Protein AF-A0A953X6Q4-F1 (afdb_monomer_lite)

pLDDT: mean 89.23, std 8.1, range [50.72, 96.19]

Sequence (72 aa):
MQLAAAELANSHVTLVPFDVDRDGAELRAMAEQLGERIATWPYYAPAADWIGYWLGEIERRTGEGVLIPFRV

Structure (mmCIF, N/CA/C/O backbone):
data_AF-A0A953X6Q4-F1
#
_entry.id   AF-A0A953X6Q4-F1
#
loop_
_atom_site.group_PDB
_atom_site.id
_atom_site.type_symbol
_atom_site.label_atom_id
_atom_site.label_alt_id
_atom_site.label_comp_id
_atom_site.label_asym_id
_atom_site.label_entity_id
_atom_site.label_seq_id
_atom_site.pdbx_PDB_ins_code
_atom_site.Cartn_x
_atom_site.Cartn_y
_atom_site.Cartn_z
_atom_site.occupancy
_atom_site.B_iso_or_equiv
_atom_site.auth_seq_id
_atom_site.auth_comp_id
_atom_site.auth_asym_id
_atom_site.auth_atom_id
_atom_site.pdbx_PDB_model_num
ATOM 1 N N . MET A 1 1 ? -0.586 14.519 17.631 1.00 50.72 1 MET A N 1
ATOM 2 C CA . MET A 1 1 ? -1.774 13.669 17.407 1.00 50.72 1 MET A CA 1
ATOM 3 C C . MET A 1 1 ? -1.255 12.312 16.969 1.00 50.72 1 MET A C 1
ATOM 5 O O . MET A 1 1 ? -0.556 12.275 15.969 1.00 50.72 1 MET A O 1
ATOM 9 N N . GLN A 1 2 ? -1.483 11.253 17.747 1.00 62.88 2 GLN A N 1
ATOM 10 C CA . GLN A 1 2 ? -1.049 9.898 17.392 1.00 62.88 2 GLN A CA 1
ATOM 11 C C . GLN A 1 2 ? -2.148 9.278 16.524 1.00 62.88 2 GLN A C 1
ATOM 13 O O . GLN A 1 2 ? -3.271 9.105 16.996 1.00 62.88 2 GLN A O 1
ATOM 18 N N . LEU A 1 3 ? -1.857 9.018 15.253 1.00 67.44 3 LEU A N 1
ATOM 19 C CA . LEU A 1 3 ? -2.756 8.263 14.387 1.00 67.44 3 LEU A CA 1
ATOM 20 C C . LEU A 1 3 ? -2.778 6.802 14.872 1.00 67.44 3 LEU A C 1
ATOM 22 O O . LEU A 1 3 ? -1.719 6.199 15.032 1.00 67.44 3 LEU A O 1
ATOM 26 N N . ALA A 1 4 ? -3.961 6.252 15.156 1.00 71.50 4 ALA A N 1
ATOM 27 C CA . ALA A 1 4 ? -4.128 4.866 15.597 1.00 71.50 4 ALA A CA 1
ATOM 28 C C . ALA A 1 4 ? -4.915 4.084 14.544 1.00 71.50 4 ALA A C 1
ATOM 30 O O . ALA A 1 4 ? -6.017 4.481 14.164 1.00 71.50 4 ALA A O 1
ATOM 31 N N . ALA A 1 5 ? -4.333 2.988 14.064 1.00 72.12 5 ALA A N 1
ATOM 32 C CA . ALA A 1 5 ? -4.973 2.112 13.099 1.00 72.12 5 ALA A CA 1
ATOM 33 C C . ALA A 1 5 ? -6.015 1.233 13.808 1.00 72.12 5 ALA A C 1
ATOM 35 O O . ALA A 1 5 ? -5.691 0.522 14.758 1.00 72.12 5 ALA A O 1
ATOM 36 N N . ALA A 1 6 ? -7.262 1.292 13.350 1.00 81.81 6 ALA A N 1
ATOM 37 C CA . ALA A 1 6 ? -8.352 0.445 13.820 1.00 81.81 6 ALA A CA 1
ATOM 38 C C . ALA A 1 6 ? -9.103 -0.106 12.610 1.00 81.81 6 ALA A C 1
ATOM 40 O O . ALA A 1 6 ? -9.257 0.600 11.616 1.00 81.81 6 ALA A O 1
ATOM 41 N N . GLU A 1 7 ? -9.564 -1.350 12.695 1.00 85.56 7 GLU A N 1
ATOM 42 C CA . GLU A 1 7 ? -10.452 -1.920 11.683 1.00 85.56 7 GLU A CA 1
ATOM 43 C C . GLU A 1 7 ? -11.768 -1.129 11.628 1.00 85.56 7 GLU A C 1
ATOM 45 O O . GLU A 1 7 ? -12.346 -0.794 12.666 1.00 85.56 7 GLU A O 1
ATOM 50 N N . LEU A 1 8 ? -12.239 -0.828 10.416 1.00 87.38 8 LEU A N 1
ATOM 51 C CA . LEU A 1 8 ? -13.504 -0.132 10.178 1.00 87.38 8 LEU A CA 1
ATOM 52 C C . LEU A 1 8 ? -14.409 -1.027 9.330 1.00 87.38 8 LEU A C 1
ATOM 54 O O . LEU A 1 8 ? -14.107 -1.267 8.166 1.00 87.38 8 LEU A O 1
ATOM 58 N N . ALA A 1 9 ? -15.527 -1.502 9.877 1.00 92.44 9 ALA A N 1
ATOM 59 C CA . ALA A 1 9 ? -16.394 -2.464 9.192 1.00 92.44 9 ALA A CA 1
ATOM 60 C C . ALA A 1 9 ? -17.861 -2.013 9.116 1.00 92.44 9 ALA A C 1
ATOM 62 O O . ALA A 1 9 ? -18.377 -1.349 10.018 1.00 92.44 9 ALA A O 1
ATOM 63 N N . ASN A 1 10 ? -18.549 -2.415 8.044 1.00 91.88 10 ASN A N 1
ATOM 64 C CA . ASN A 1 10 ? -20.007 -2.379 7.915 1.00 91.88 10 ASN A CA 1
ATOM 65 C C . ASN A 1 10 ? -20.533 -3.663 7.235 1.00 91.88 10 ASN A C 1
ATOM 67 O O . ASN A 1 10 ? -19.791 -4.619 7.038 1.00 91.88 10 ASN A O 1
ATOM 71 N N . SER A 1 11 ? -21.819 -3.704 6.867 1.00 95.00 11 SER A N 1
ATOM 72 C CA . SER A 1 11 ? -22.455 -4.880 6.243 1.00 95.00 11 SER A CA 1
ATOM 73 C C . SER A 1 11 ? -21.955 -5.237 4.835 1.00 95.00 11 SER A C 1
ATOM 75 O O . SER A 1 11 ? -22.341 -6.275 4.305 1.00 95.00 11 SER A O 1
ATOM 77 N N . HIS A 1 12 ? -21.152 -4.382 4.208 1.00 93.81 12 HIS A N 1
ATOM 78 C CA . HIS A 1 12 ? -20.709 -4.510 2.820 1.00 93.81 12 HIS A CA 1
ATOM 79 C C . HIS A 1 12 ? -19.190 -4.468 2.656 1.00 93.81 12 HIS A C 1
ATOM 81 O O . HIS A 1 12 ? -18.688 -4.976 1.657 1.00 93.81 12 HIS A O 1
ATOM 87 N N . VAL A 1 13 ? -18.465 -3.843 3.585 1.00 94.00 13 VAL A N 1
ATOM 88 C CA . VAL A 1 13 ? -17.023 -3.625 3.469 1.00 94.00 13 VAL A CA 1
ATOM 89 C C . VAL A 1 13 ? -16.349 -3.648 4.836 1.00 94.00 13 VAL A C 1
ATOM 91 O O . VAL A 1 13 ? -16.891 -3.124 5.813 1.00 94.00 13 VAL A O 1
ATOM 94 N N . THR A 1 14 ? -15.140 -4.201 4.867 1.00 93.94 14 THR A N 1
ATOM 95 C CA . THR A 1 14 ? -14.215 -4.112 5.995 1.00 93.94 14 THR A CA 1
ATOM 96 C C . THR A 1 14 ? -12.947 -3.429 5.514 1.00 93.94 14 THR A C 1
ATOM 98 O O . THR A 1 14 ? -12.359 -3.843 4.526 1.00 93.94 14 THR A O 1
ATOM 101 N N . LEU A 1 15 ? -12.533 -2.375 6.205 1.00 93.88 15 LEU A N 1
ATOM 102 C CA . LEU A 1 15 ? -11.247 -1.724 6.016 1.00 93.88 15 LEU A CA 1
ATOM 103 C C . LEU A 1 15 ? -10.310 -2.202 7.115 1.0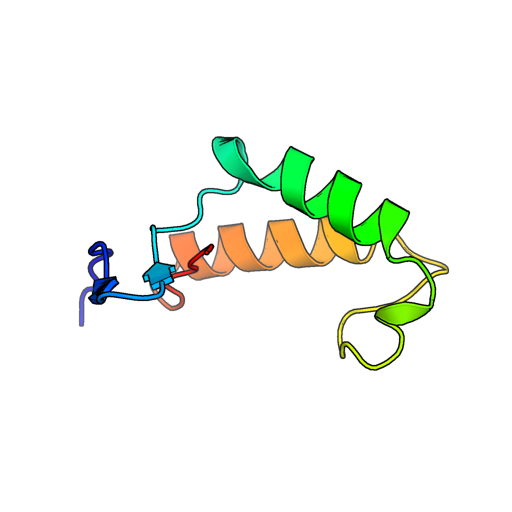0 93.88 15 LEU A C 1
ATOM 105 O O . LEU A 1 15 ? -10.501 -1.881 8.291 1.00 93.88 15 LEU A O 1
ATOM 109 N N . VAL A 1 16 ? -9.286 -2.946 6.724 1.00 93.31 16 VAL A N 1
ATOM 110 C CA . VAL A 1 16 ? -8.220 -3.409 7.615 1.00 93.31 16 VAL A CA 1
ATOM 111 C C . VAL A 1 16 ? -6.951 -2.593 7.373 1.00 93.31 16 VAL A C 1
ATOM 113 O O . VAL A 1 16 ? -6.669 -2.239 6.222 1.00 93.31 16 VAL A O 1
ATOM 116 N N . PRO A 1 17 ? -6.177 -2.267 8.426 1.00 93.69 17 PRO A N 1
ATOM 117 C CA . PRO A 1 17 ? -4.903 -1.577 8.270 1.00 93.69 17 PRO A CA 1
ATOM 118 C C . PRO A 1 17 ? -4.001 -2.314 7.282 1.00 93.69 17 PRO A C 1
ATOM 120 O O . PRO A 1 17 ? -3.752 -3.512 7.441 1.00 93.69 17 PRO A O 1
ATOM 123 N N . PHE A 1 18 ? -3.542 -1.591 6.266 1.00 94.81 18 PHE A N 1
ATOM 124 C CA . PHE A 1 18 ? -2.641 -2.118 5.252 1.00 94.81 18 PHE A CA 1
ATOM 125 C C . PHE A 1 18 ? -1.221 -2.186 5.808 1.00 94.81 18 PHE A C 1
ATOM 127 O O . PHE A 1 18 ? -0.759 -1.261 6.475 1.00 94.81 18 PHE A O 1
ATOM 134 N N . ASP A 1 19 ? -0.537 -3.277 5.504 1.00 92.75 19 ASP A N 1
ATOM 135 C CA . ASP A 1 19 ? 0.835 -3.536 5.912 1.00 92.75 19 ASP A CA 1
ATOM 136 C C . ASP A 1 19 ? 1.658 -3.881 4.667 1.00 92.75 19 ASP A C 1
ATOM 138 O O . ASP A 1 19 ? 1.278 -4.757 3.893 1.00 92.75 19 ASP A O 1
ATOM 142 N N . VAL A 1 20 ? 2.753 -3.152 4.432 1.00 94.56 20 VAL A N 1
ATOM 143 C CA . VAL A 1 20 ? 3.542 -3.279 3.193 1.00 94.56 20 VAL A CA 1
ATOM 144 C C . VAL A 1 20 ? 4.190 -4.660 3.088 1.00 94.56 20 VAL A C 1
ATOM 146 O O . VAL A 1 20 ? 4.160 -5.253 2.009 1.00 94.56 20 VAL A O 1
ATOM 149 N N . ASP A 1 21 ? 4.705 -5.194 4.196 1.00 94.00 21 ASP A N 1
ATOM 150 C CA . ASP A 1 21 ? 5.371 -6.498 4.228 1.00 94.00 21 ASP A CA 1
ATOM 151 C C . ASP A 1 21 ? 4.381 -7.642 3.979 1.00 94.00 21 ASP A C 1
ATOM 153 O O . ASP A 1 21 ? 4.684 -8.603 3.268 1.00 94.00 21 ASP A O 1
ATOM 157 N N 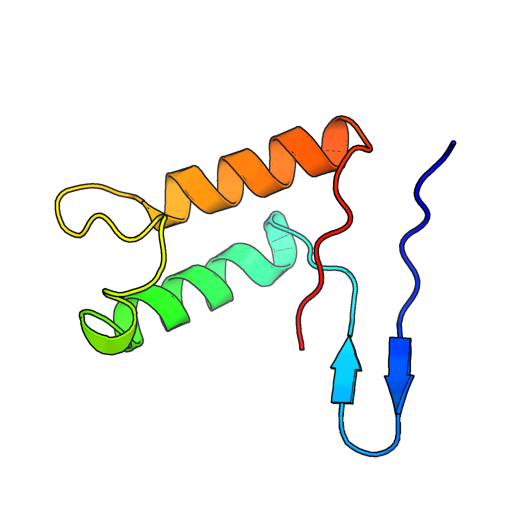. ARG A 1 22 ? 3.175 -7.538 4.544 1.00 95.00 22 ARG A N 1
ATOM 158 C CA . ARG A 1 22 ? 2.122 -8.552 4.433 1.00 95.00 22 ARG A CA 1
ATOM 159 C C . ARG A 1 22 ? 1.344 -8.468 3.122 1.00 95.00 22 ARG A C 1
ATOM 161 O O . ARG A 1 22 ? 1.070 -9.498 2.514 1.00 95.00 22 ARG A O 1
ATOM 168 N N . ASP A 1 23 ? 0.943 -7.265 2.717 1.00 96.00 23 ASP A N 1
ATOM 169 C CA . ASP A 1 23 ? -0.061 -7.036 1.670 1.00 96.00 23 ASP A CA 1
ATOM 170 C C . ASP A 1 23 ? 0.559 -6.511 0.352 1.00 96.00 23 ASP A C 1
ATOM 172 O O . ASP A 1 23 ? -0.084 -6.531 -0.702 1.00 96.00 23 ASP A O 1
ATOM 176 N N . GLY A 1 24 ? 1.813 -6.042 0.368 1.00 95.62 24 GLY A N 1
ATOM 177 C CA . GLY A 1 24 ? 2.439 -5.367 -0.776 1.00 95.62 24 GLY A CA 1
ATOM 178 C C . GLY A 1 24 ? 2.590 -6.243 -2.024 1.00 95.62 24 GLY A C 1
ATOM 179 O O . GLY A 1 24 ? 2.398 -5.764 -3.144 1.00 95.62 24 GLY A O 1
ATOM 180 N N . ALA A 1 25 ? 2.873 -7.537 -1.847 1.00 95.75 25 ALA A N 1
ATOM 181 C CA . ALA A 1 25 ? 2.995 -8.483 -2.958 1.00 95.75 25 ALA A CA 1
ATOM 182 C C . ALA A 1 25 ? 1.663 -8.684 -3.703 1.00 95.75 25 ALA A C 1
ATOM 184 O O . ALA A 1 25 ? 1.642 -8.730 -4.934 1.00 95.75 25 ALA A O 1
ATOM 185 N N . GLU A 1 26 ? 0.549 -8.754 -2.971 1.00 95.00 26 GLU A N 1
ATOM 186 C CA . GLU A 1 26 ? -0.789 -8.887 -3.555 1.00 95.00 26 GLU A CA 1
ATOM 187 C C . GLU A 1 26 ? -1.182 -7.619 -4.323 1.00 95.00 26 GLU A C 1
ATOM 189 O O . GLU A 1 26 ? -1.638 -7.698 -5.466 1.00 95.00 26 GLU A O 1
ATOM 194 N N . LEU A 1 27 ? -0.921 -6.441 -3.745 1.00 92.88 27 LEU A N 1
ATOM 195 C CA . LEU A 1 27 ? -1.167 -5.164 -4.414 1.00 92.88 27 LEU A CA 1
ATOM 196 C C . LEU A 1 27 ? -0.362 -5.041 -5.718 1.00 92.88 27 LEU A C 1
ATOM 198 O O . LEU A 1 27 ? -0.894 -4.574 -6.728 1.00 92.88 27 LEU A O 1
ATOM 202 N N . ARG A 1 28 ? 0.898 -5.495 -5.724 1.00 93.06 28 ARG A N 1
ATOM 203 C CA . ARG A 1 28 ? 1.728 -5.526 -6.936 1.00 93.06 28 ARG A CA 1
ATOM 204 C C . ARG A 1 28 ? 1.137 -6.437 -8.007 1.00 93.06 28 ARG A C 1
ATOM 206 O O . ARG A 1 28 ? 0.977 -5.998 -9.144 1.00 93.06 28 ARG A O 1
ATOM 213 N N . ALA A 1 29 ? 0.757 -7.659 -7.642 1.00 94.38 29 ALA A N 1
ATOM 214 C CA . ALA A 1 29 ? 0.137 -8.596 -8.574 1.00 94.38 29 ALA A CA 1
ATOM 215 C C . ALA A 1 29 ? -1.164 -8.027 -9.170 1.00 94.38 29 ALA A C 1
ATOM 217 O O . ALA A 1 29 ? -1.385 -8.113 -10.378 1.00 94.38 29 ALA A O 1
ATOM 218 N N . MET A 1 30 ? -1.999 -7.379 -8.351 1.00 91.19 30 MET A N 1
ATOM 219 C CA . MET A 1 30 ? -3.214 -6.712 -8.823 1.00 91.19 30 MET A CA 1
ATOM 220 C C . MET A 1 30 ? -2.893 -5.565 -9.793 1.00 91.19 30 MET A C 1
ATOM 222 O O . MET A 1 30 ? -3.539 -5.439 -10.833 1.00 91.19 30 MET A O 1
ATOM 226 N N . ALA A 1 31 ? -1.897 -4.732 -9.485 1.00 89.75 31 ALA A N 1
ATOM 227 C CA . ALA A 1 31 ? -1.478 -3.631 -10.351 1.00 89.75 31 ALA A CA 1
ATOM 228 C C . ALA A 1 31 ? -1.000 -4.130 -11.727 1.00 89.75 31 ALA A C 1
ATOM 230 O O . ALA A 1 31 ? -1.376 -3.565 -12.756 1.00 89.75 31 ALA A O 1
ATOM 231 N N . GLU A 1 32 ? -0.231 -5.220 -11.752 1.00 89.50 32 GLU A N 1
ATOM 232 C CA . GLU A 1 32 ? 0.233 -5.872 -12.980 1.00 89.50 32 GLU A CA 1
ATOM 233 C C . GLU A 1 32 ? -0.934 -6.464 -13.789 1.00 89.50 32 GLU A C 1
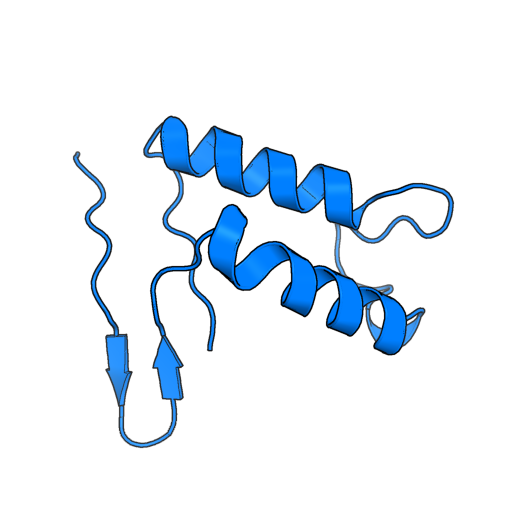ATOM 235 O O . GLU A 1 32 ? -0.993 -6.287 -15.005 1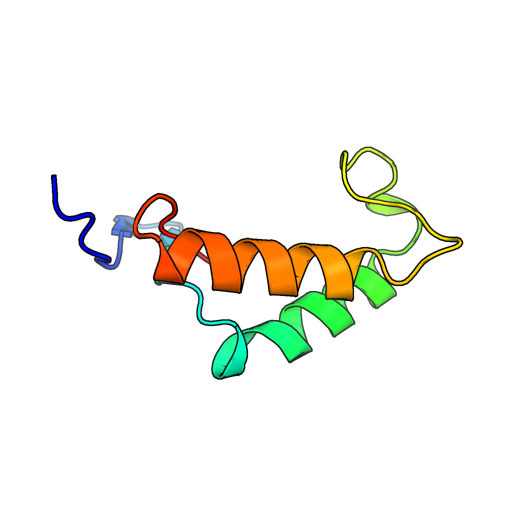.00 89.50 32 GLU A O 1
ATOM 240 N N . GLN A 1 33 ? -1.910 -7.094 -13.125 1.00 91.31 33 GLN A N 1
ATOM 241 C CA . GLN A 1 33 ? -3.115 -7.627 -13.774 1.00 91.31 33 GLN A CA 1
ATOM 242 C C . GLN A 1 33 ? -4.029 -6.538 -14.348 1.00 91.31 33 GLN A C 1
ATOM 244 O O . GLN A 1 33 ? -4.678 -6.743 -15.376 1.00 91.31 33 GLN A O 1
ATOM 249 N N . LEU A 1 34 ? -4.124 -5.391 -13.676 1.00 87.75 34 LEU A N 1
ATOM 250 C CA . LEU A 1 34 ? -4.955 -4.279 -14.127 1.00 87.75 34 LEU A CA 1
ATOM 251 C C . LEU A 1 34 ? -4.336 -3.549 -15.324 1.00 87.75 34 LEU A C 1
ATOM 253 O O . LEU A 1 34 ? -5.082 -3.076 -16.184 1.00 87.75 34 LEU A O 1
ATOM 257 N N . GLY A 1 35 ? -3.004 -3.483 -15.405 1.00 84.38 35 GLY A N 1
ATOM 258 C CA . GLY A 1 35 ? -2.290 -2.899 -16.538 1.00 84.38 35 GLY A CA 1
ATOM 259 C C . GLY A 1 35 ? -2.771 -1.481 -16.857 1.00 84.38 35 GLY A C 1
ATOM 260 O O . GLY A 1 35 ? -2.827 -0.617 -15.989 1.00 84.38 35 GLY A O 1
ATOM 261 N N . GLU A 1 36 ? -3.164 -1.231 -18.104 1.00 86.06 36 GLU A N 1
ATOM 262 C CA . GLU A 1 36 ? -3.635 0.090 -18.552 1.00 86.06 36 GLU A CA 1
ATOM 263 C C . GLU A 1 36 ? -4.983 0.515 -17.944 1.00 86.06 36 GLU A C 1
ATOM 265 O O . GLU A 1 36 ? -5.342 1.690 -17.993 1.00 86.06 36 GLU A O 1
ATOM 270 N N . ARG A 1 37 ? -5.742 -0.398 -17.316 1.00 86.19 37 ARG A N 1
ATOM 271 C CA . ARG A 1 37 ? -7.043 -0.061 -16.702 1.00 86.19 37 ARG A CA 1
ATOM 272 C C . ARG A 1 37 ? -6.916 0.938 -15.553 1.00 86.19 37 ARG A C 1
ATOM 274 O O . ARG A 1 37 ? -7.898 1.588 -15.209 1.00 86.19 37 ARG A O 1
ATOM 281 N N . ILE A 1 38 ? -5.726 1.053 -14.968 1.00 86.06 38 ILE A N 1
ATOM 282 C CA . ILE A 1 38 ? -5.403 2.007 -13.903 1.00 86.06 38 ILE A CA 1
ATOM 283 C C . ILE A 1 38 ? -4.634 3.229 -14.421 1.00 86.06 38 ILE A C 1
ATOM 285 O O . ILE A 1 38 ? -4.077 3.971 -13.620 1.00 86.06 38 ILE A O 1
ATOM 289 N N . ALA A 1 39 ? -4.630 3.491 -15.735 1.00 82.88 39 ALA A N 1
ATOM 290 C CA . ALA A 1 39 ? -3.886 4.606 -16.327 1.00 82.88 39 ALA A CA 1
ATOM 291 C C . ALA A 1 39 ? -4.298 5.998 -15.816 1.00 82.88 39 ALA A C 1
ATOM 293 O O . ALA A 1 39 ? -3.534 6.951 -15.930 1.00 82.88 39 ALA A O 1
ATOM 294 N N . THR A 1 40 ? -5.489 6.129 -15.227 1.00 85.81 40 THR A N 1
ATOM 295 C CA . THR A 1 40 ? -5.950 7.369 -14.584 1.00 85.81 40 THR A CA 1
ATOM 296 C C . THR A 1 40 ? -5.421 7.550 -13.161 1.00 85.81 40 THR A C 1
ATOM 298 O O . THR A 1 40 ? -5.687 8.577 -12.537 1.00 85.81 40 THR A O 1
ATOM 301 N N . TRP A 1 41 ? -4.729 6.557 -12.599 1.00 84.81 41 TRP A N 1
ATOM 302 C CA . TRP A 1 41 ? -4.178 6.654 -11.255 1.00 84.81 41 TRP A CA 1
ATOM 303 C C . TRP A 1 41 ? -2.945 7.577 -11.270 1.00 84.81 41 TRP A C 1
ATOM 305 O O . TRP A 1 41 ? -2.048 7.345 -12.076 1.00 84.81 41 TRP A O 1
ATOM 315 N N . PRO A 1 42 ? -2.839 8.607 -10.400 1.00 81.38 42 PRO A N 1
ATOM 316 C CA . PRO A 1 42 ? -1.790 9.629 -10.514 1.00 81.38 42 PRO A CA 1
ATOM 317 C C . PRO A 1 42 ? -0.352 9.120 -10.395 1.00 81.38 42 PRO A C 1
ATOM 319 O O . PRO A 1 42 ? 0.570 9.806 -10.824 1.00 81.38 42 PRO A O 1
ATOM 322 N N . TYR A 1 43 ? -0.159 7.941 -9.802 1.00 79.50 43 TYR A N 1
ATOM 323 C CA . TYR A 1 43 ? 1.151 7.309 -9.673 1.00 79.50 43 TYR A CA 1
ATOM 324 C C . TYR A 1 43 ? 1.464 6.350 -10.819 1.00 79.50 43 TYR A C 1
ATOM 326 O O . TYR A 1 43 ? 2.599 5.909 -10.915 1.00 79.50 43 TYR A O 1
ATOM 334 N N . TYR A 1 44 ? 0.507 6.020 -11.689 1.00 85.56 44 TYR A N 1
ATOM 335 C CA . TYR A 1 44 ? 0.737 5.079 -12.776 1.00 85.56 44 TYR A CA 1
ATOM 336 C C . TYR A 1 44 ? 1.754 5.641 -13.776 1.00 85.56 44 TYR A C 1
ATOM 338 O O . TYR A 1 44 ? 1.497 6.623 -14.471 1.00 85.56 44 TYR A O 1
ATOM 346 N N . ALA A 1 45 ? 2.910 4.987 -13.865 1.00 85.69 45 ALA A N 1
ATOM 347 C CA . ALA A 1 45 ? 3.953 5.312 -14.827 1.00 85.69 45 ALA A CA 1
ATOM 348 C C . ALA A 1 45 ? 4.487 4.009 -15.441 1.00 85.69 45 ALA A C 1
ATOM 350 O O . ALA A 1 45 ? 5.411 3.414 -14.894 1.00 85.69 45 ALA A O 1
ATOM 351 N N . PRO A 1 46 ? 3.938 3.539 -16.576 1.00 82.38 46 PRO A N 1
ATOM 352 C CA . PRO A 1 46 ? 4.205 2.193 -17.097 1.00 82.38 46 PRO A CA 1
ATOM 353 C C . PRO A 1 46 ? 5.662 1.964 -17.523 1.00 82.38 46 PRO A C 1
ATOM 355 O O . PRO A 1 46 ? 6.101 0.825 -17.628 1.00 82.38 46 PRO A O 1
ATOM 358 N N . ALA A 1 47 ? 6.423 3.038 -17.751 1.00 83.44 47 ALA A N 1
ATOM 359 C CA . ALA A 1 47 ? 7.850 2.981 -18.067 1.00 83.44 47 ALA A CA 1
ATOM 360 C C . ALA A 1 47 ? 8.763 2.876 -16.823 1.00 83.44 47 ALA A C 1
ATOM 362 O O . ALA A 1 47 ? 9.983 2.847 -16.972 1.00 83.44 47 ALA A O 1
ATOM 363 N N . ALA A 1 48 ? 8.204 2.850 -15.609 1.00 86.88 48 ALA A N 1
ATOM 364 C CA . ALA A 1 48 ? 8.933 2.806 -14.342 1.00 86.88 48 ALA A CA 1
ATOM 365 C C . ALA A 1 48 ? 8.304 1.796 -13.364 1.00 86.88 48 ALA A C 1
ATOM 367 O O . ALA A 1 48 ? 7.138 1.430 -13.509 1.00 86.88 48 ALA A O 1
ATOM 368 N N . ASP A 1 49 ? 9.045 1.377 -12.327 1.00 89.31 49 ASP A N 1
ATOM 369 C CA . ASP A 1 49 ? 8.468 0.613 -11.205 1.00 89.31 49 ASP A CA 1
ATOM 370 C C . ASP A 1 49 ? 7.685 1.537 -10.265 1.00 89.31 49 ASP A C 1
ATOM 372 O O . ASP A 1 49 ? 8.076 1.849 -9.137 1.00 89.31 49 ASP A O 1
ATOM 376 N N . TRP A 1 50 ? 6.571 2.033 -10.781 1.00 90.12 50 TRP A N 1
ATOM 377 C CA . TRP A 1 50 ? 5.734 2.992 -10.090 1.00 90.12 50 TRP A CA 1
ATOM 378 C C . TRP A 1 50 ? 5.037 2.395 -8.862 1.00 90.12 50 TRP A C 1
ATOM 380 O O . TRP A 1 50 ? 4.803 3.106 -7.884 1.00 90.12 50 TRP A O 1
ATOM 390 N N . ILE A 1 51 ? 4.746 1.088 -8.878 1.00 92.88 51 ILE A N 1
ATOM 391 C CA . ILE A 1 51 ? 4.123 0.403 -7.744 1.00 92.88 51 ILE A CA 1
ATOM 392 C C . ILE A 1 51 ? 5.125 0.182 -6.609 1.00 92.88 51 ILE A C 1
ATOM 394 O O . ILE A 1 51 ? 4.774 0.385 -5.449 1.00 92.88 51 ILE A O 1
ATOM 398 N N . GLY A 1 52 ? 6.384 -0.140 -6.928 1.00 93.06 52 GLY A N 1
ATOM 399 C CA . GLY A 1 52 ? 7.464 -0.181 -5.944 1.00 93.06 52 GLY A CA 1
ATOM 400 C C . GLY A 1 52 ? 7.691 1.182 -5.284 1.00 93.06 52 GLY A C 1
ATOM 401 O 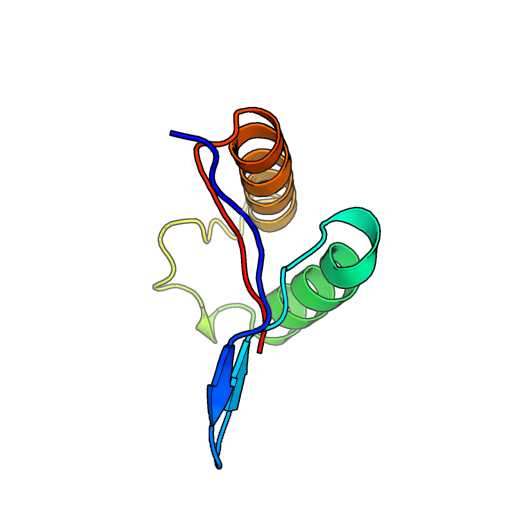O . GLY A 1 52 ? 7.763 1.268 -4.060 1.00 93.06 52 GLY A O 1
ATOM 402 N N . TYR A 1 53 ? 7.712 2.261 -6.077 1.00 92.25 53 TYR A N 1
ATOM 403 C CA . TYR A 1 53 ? 7.787 3.627 -5.545 1.00 92.25 53 TYR A CA 1
ATOM 404 C C . TYR A 1 53 ? 6.613 3.948 -4.607 1.00 92.25 53 TYR A C 1
ATOM 406 O O . TYR A 1 53 ? 6.813 4.473 -3.513 1.00 92.25 53 TYR A O 1
ATOM 414 N N . TRP A 1 54 ? 5.389 3.605 -5.013 1.00 92.50 54 TRP A N 1
ATOM 415 C CA . TRP A 1 54 ? 4.193 3.848 -4.212 1.00 92.50 54 TRP A CA 1
ATOM 416 C C . TRP A 1 54 ? 4.197 3.079 -2.882 1.00 92.50 54 TRP A C 1
ATOM 418 O O . TRP A 1 54 ? 3.884 3.660 -1.844 1.00 92.50 54 TRP A O 1
ATOM 428 N N . LEU A 1 55 ? 4.604 1.805 -2.891 1.00 95.31 55 LEU A N 1
ATOM 429 C CA . LEU A 1 55 ? 4.756 0.998 -1.675 1.00 95.31 55 LEU A CA 1
ATOM 430 C C . LEU A 1 55 ? 5.783 1.608 -0.711 1.00 95.31 55 LEU A C 1
ATOM 432 O O . LEU A 1 55 ? 5.496 1.734 0.479 1.00 95.31 55 LEU A O 1
ATOM 436 N N . GLY A 1 56 ? 6.930 2.064 -1.225 1.00 95.62 56 GLY A N 1
ATOM 437 C CA . GLY A 1 56 ? 7.943 2.744 -0.410 1.00 95.62 56 GLY A CA 1
ATOM 438 C C . GLY A 1 56 ? 7.440 4.060 0.197 1.00 95.62 56 GLY A C 1
ATOM 439 O O . GLY A 1 56 ? 7.755 4.386 1.341 1.00 95.62 56 GLY A O 1
ATOM 440 N N . GLU A 1 57 ? 6.605 4.807 -0.529 1.00 94.81 57 GLU A N 1
ATOM 441 C CA . GLU A 1 57 ? 6.003 6.037 -0.008 1.00 94.81 57 GLU A CA 1
ATOM 442 C C . GLU A 1 57 ? 4.949 5.759 1.076 1.00 94.81 57 GLU A C 1
ATOM 444 O O . GLU A 1 57 ? 4.869 6.504 2.057 1.00 94.81 57 GLU A O 1
ATOM 449 N N . ILE A 1 58 ? 4.172 4.675 0.944 1.00 94.38 58 ILE A N 1
ATOM 450 C CA . ILE A 1 58 ? 3.264 4.217 2.004 1.00 94.38 58 ILE A CA 1
ATOM 451 C C . ILE A 1 58 ? 4.060 3.881 3.265 1.00 94.38 58 ILE A C 1
ATOM 453 O O . ILE A 1 58 ? 3.711 4.373 4.340 1.00 94.38 58 ILE A O 1
ATOM 457 N N . GLU A 1 59 ? 5.121 3.083 3.144 1.00 95.75 59 GLU A N 1
ATOM 458 C CA . GLU A 1 59 ? 5.965 2.682 4.274 1.00 95.75 59 GLU A CA 1
ATOM 459 C C . GLU A 1 59 ? 6.543 3.908 4.993 1.00 95.75 59 GLU A C 1
ATOM 461 O O . GLU A 1 59 ? 6.316 4.098 6.192 1.00 95.75 59 GLU A O 1
ATOM 466 N N . ARG A 1 60 ? 7.197 4.805 4.242 1.00 96.19 60 ARG A N 1
ATOM 467 C CA . ARG A 1 60 ? 7.808 6.032 4.771 1.00 96.19 60 ARG A CA 1
ATOM 468 C C . ARG A 1 60 ? 6.797 6.892 5.529 1.00 96.19 60 ARG A C 1
ATOM 470 O O . ARG A 1 60 ? 7.036 7.280 6.671 1.00 96.19 60 ARG A O 1
ATOM 477 N N . ARG A 1 61 ? 5.646 7.183 4.915 1.00 94.25 61 ARG A N 1
ATOM 478 C CA . ARG A 1 61 ? 4.621 8.061 5.506 1.00 94.25 61 ARG A CA 1
ATOM 479 C C . ARG A 1 61 ? 3.890 7.425 6.685 1.00 94.25 61 ARG A C 1
ATOM 481 O O . ARG A 1 61 ? 3.451 8.144 7.586 1.00 94.25 61 ARG A O 1
ATOM 488 N N . THR A 1 62 ? 3.749 6.103 6.680 1.00 93.31 62 THR A N 1
ATOM 489 C CA . THR A 1 62 ? 3.194 5.358 7.816 1.00 93.31 62 THR A CA 1
ATOM 490 C C . THR A 1 62 ? 4.165 5.409 8.994 1.00 93.31 62 THR A C 1
ATOM 492 O O . THR A 1 62 ? 3.750 5.741 10.103 1.00 93.31 62 THR A O 1
ATOM 495 N N . GLY A 1 63 ? 5.465 5.199 8.750 1.00 92.12 63 GLY A N 1
ATOM 496 C CA . GLY A 1 63 ? 6.516 5.331 9.765 1.00 92.12 63 GLY A CA 1
ATOM 497 C C . GLY A 1 63 ? 6.629 6.742 10.356 1.00 92.12 63 GLY A C 1
ATOM 498 O O . GLY A 1 63 ? 6.862 6.898 11.552 1.00 92.12 63 GLY A O 1
ATOM 499 N N . GLU A 1 64 ? 6.381 7.778 9.552 1.00 94.62 64 GLU A N 1
ATOM 500 C CA . GLU A 1 64 ? 6.302 9.176 10.005 1.00 94.62 64 GLU A CA 1
ATOM 501 C C . GLU A 1 64 ? 5.019 9.505 10.789 1.00 94.62 64 GLU A C 1
ATOM 503 O O . GLU A 1 64 ? 4.897 10.594 11.352 1.00 94.62 64 GLU A O 1
ATOM 508 N N . GLY A 1 65 ? 4.042 8.593 10.827 1.00 91.69 65 GLY A N 1
ATOM 509 C CA . GLY A 1 65 ? 2.762 8.810 11.498 1.00 91.69 65 GLY A CA 1
ATOM 510 C C . GLY A 1 65 ? 1.878 9.856 10.813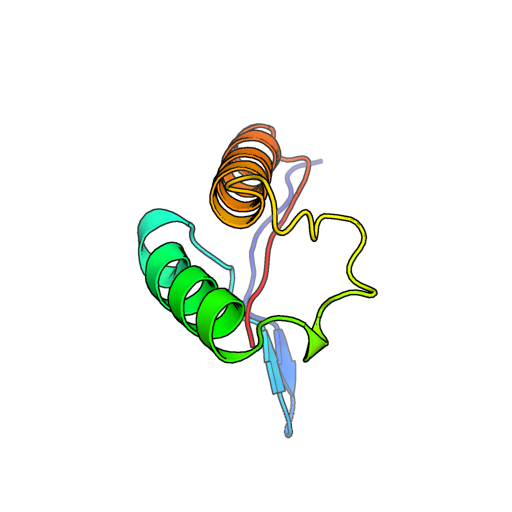 1.00 91.69 65 GLY A C 1
ATOM 511 O O . GLY A 1 65 ? 1.028 10.459 11.470 1.00 91.69 65 GLY A O 1
ATOM 512 N N . VAL A 1 66 ? 2.070 10.088 9.508 1.00 94.06 66 VAL A N 1
ATOM 513 C CA . VAL A 1 66 ? 1.293 11.048 8.693 1.00 94.06 66 VAL A CA 1
ATOM 514 C C . VAL A 1 66 ? 0.325 10.365 7.719 1.00 94.06 66 VAL A C 1
ATOM 516 O O . VAL A 1 66 ? -0.355 11.037 6.938 1.00 94.06 66 VAL A O 1
ATOM 519 N N . LEU A 1 67 ? 0.275 9.032 7.739 1.00 92.12 67 LEU A N 1
ATOM 520 C CA . LEU A 1 67 ? -0.604 8.194 6.928 1.00 92.12 67 LEU A CA 1
ATOM 521 C C . LEU A 1 67 ? -1.046 6.970 7.744 1.00 92.12 67 LEU A C 1
ATOM 523 O O . LEU A 1 67 ? -0.231 6.364 8.430 1.00 92.12 67 LEU A O 1
ATOM 527 N N . ILE A 1 68 ? -2.324 6.595 7.634 1.00 91.94 68 ILE A N 1
ATOM 528 C CA . ILE A 1 68 ? -2.811 5.258 8.005 1.00 91.94 68 ILE A CA 1
ATOM 529 C C . ILE A 1 68 ? -3.354 4.623 6.723 1.00 91.94 68 ILE A C 1
ATOM 531 O O . ILE A 1 68 ? -4.414 5.048 6.252 1.00 91.94 68 ILE A O 1
ATOM 535 N N . PRO A 1 69 ? -2.636 3.675 6.109 1.00 94.06 69 PRO A N 1
ATOM 536 C CA . PRO A 1 69 ? -3.105 3.014 4.904 1.00 94.06 69 PRO A CA 1
ATOM 537 C C . PRO A 1 69 ? -4.106 1.904 5.266 1.00 94.06 69 PRO A C 1
ATOM 539 O O . PRO A 1 69 ? -4.001 1.263 6.312 1.00 94.06 69 PRO A O 1
ATOM 542 N N . PHE A 1 70 ? -5.078 1.666 4.388 1.00 94.44 70 PHE A N 1
ATOM 543 C CA . PHE A 1 70 ? -6.099 0.629 4.549 1.00 94.44 70 PHE A CA 1
ATOM 544 C C . PHE A 1 70 ? -6.236 -0.186 3.269 1.00 94.44 70 PHE A C 1
ATOM 546 O O . PHE A 1 70 ? -6.086 0.358 2.172 1.00 94.44 70 PHE A O 1
ATOM 553 N N . ARG A 1 71 ? -6.583 -1.465 3.420 1.00 93.12 71 ARG A N 1
ATOM 554 C CA . ARG A 1 71 ? -7.102 -2.305 2.338 1.00 93.12 71 ARG A CA 1
ATOM 555 C C . ARG A 1 71 ? -8.525 -2.749 2.635 1.00 93.12 71 ARG A C 1
ATOM 557 O O . ARG A 1 71 ? -8.945 -2.757 3.793 1.00 93.12 71 ARG A O 1
ATOM 564 N N . VAL A 1 72 ? -9.223 -3.095 1.561 1.00 91.12 72 VAL A N 1
ATOM 565 C CA . VAL A 1 72 ? -10.526 -3.768 1.578 1.00 91.12 72 VAL A CA 1
ATOM 566 C C . VAL A 1 72 ? -10.309 -5.277 1.549 1.00 91.12 72 VAL A C 1
ATOM 568 O O . VAL A 1 72 ? -9.325 -5.699 0.900 1.00 91.12 72 VAL A O 1
#

Radius of gyration: 13.54 Å; chains: 1; bounding box: 31×23×36 Å

Foldseek 3Di:
DADDFDWDDDPPDIKHFDDCVPCLVVVVVVCVVCDCVCVVPPQDDPVDPSSVVVSVVQVVCVVVRNDGDIDD

Secondary structure (DSSP, 8-state):
-------EE-SS-EEEE--HHHHHHHHHHHHHHHGGGGTTSTT--TTTTHHHHHHHHHHHHHHTTS---EE-